Protein AF-A0A8J3UY40-F1 (afdb_monomer)

Secondary structure (DSSP, 8-state):
--HHHHHHHTTT--EEEETTEEEETT--HHHHHHHHHHHHHSPPPPHHHHHHT-S----STTGGGS-HHHHHHHHHHHH--HHHHHHHHHHS--

Mean predicted aligned error: 3.78 Å

Radius of gyration: 14.23 Å; Cα contacts (8 Å, |Δi|>4): 82; chains: 1; bounding box: 35×21×36 Å

Structure (mmCIF, N/CA/C/O backbone):
data_AF-A0A8J3UY40-F1
#
_entry.id   AF-A0A8J3UY40-F1
#
loop_
_atom_site.group_PDB
_atom_site.id
_atom_site.type_symbol
_atom_site.label_atom_id
_atom_site.label_alt_id
_atom_site.label_comp_id
_atom_site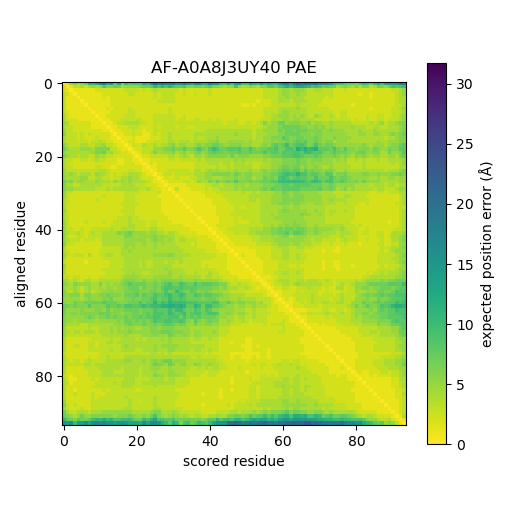.label_asym_id
_atom_site.label_entity_id
_atom_site.label_seq_id
_atom_site.pdbx_PDB_ins_code
_atom_site.Cartn_x
_atom_site.Cartn_y
_atom_site.Cartn_z
_atom_site.occupancy
_atom_site.B_iso_or_equiv
_atom_site.auth_seq_id
_atom_site.auth_comp_id
_atom_site.auth_asym_id
_atom_site.auth_atom_id
_atom_site.pdbx_PDB_model_num
ATOM 1 N N . MET A 1 1 ? -2.849 3.806 -8.392 1.00 68.31 1 MET A N 1
ATOM 2 C CA . MET A 1 1 ? -3.031 3.275 -7.021 1.00 68.31 1 MET A CA 1
ATOM 3 C C . MET A 1 1 ? -2.415 4.268 -6.037 1.00 68.31 1 MET A C 1
ATOM 5 O O . M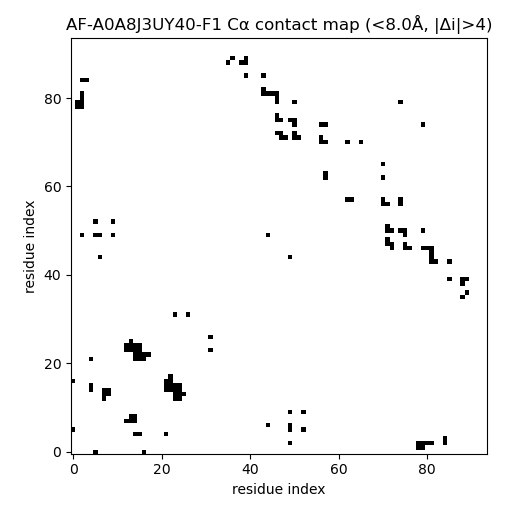ET A 1 1 ? -1.446 4.900 -6.432 1.00 68.31 1 MET A O 1
ATOM 9 N N . ASN A 1 2 ? -2.958 4.469 -4.830 1.00 86.12 2 ASN A N 1
ATOM 10 C C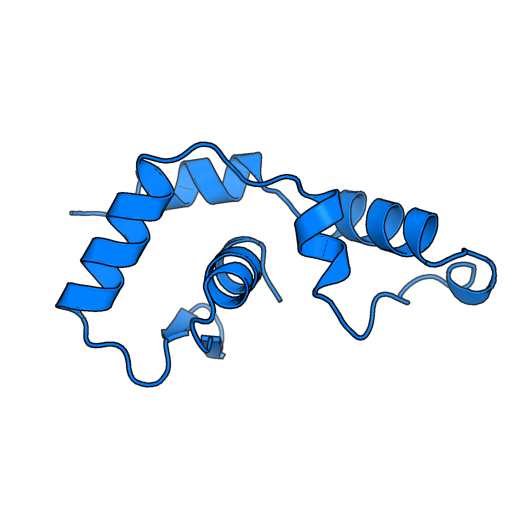A . ASN A 1 2 ? -2.310 5.286 -3.783 1.00 86.12 2 ASN A CA 1
ATOM 11 C C . ASN A 1 2 ? -1.748 4.383 -2.667 1.00 86.12 2 ASN A C 1
ATOM 13 O O . ASN A 1 2 ? -2.084 3.200 -2.606 1.00 86.12 2 ASN A O 1
ATOM 17 N N . THR A 1 3 ? -0.897 4.927 -1.794 1.00 92.31 3 THR A N 1
ATOM 18 C CA . THR A 1 3 ? -0.202 4.145 -0.757 1.00 92.31 3 THR A CA 1
ATOM 19 C C . THR A 1 3 ? -1.158 3.425 0.201 1.00 92.31 3 THR A C 1
ATOM 21 O O . THR A 1 3 ? -0.915 2.273 0.552 1.00 92.31 3 THR A O 1
ATOM 24 N N . ILE A 1 4 ? -2.274 4.062 0.585 1.00 92.69 4 ILE A N 1
ATOM 25 C CA . ILE A 1 4 ? -3.285 3.451 1.467 1.00 92.69 4 ILE A CA 1
ATOM 26 C C . ILE A 1 4 ? -3.994 2.281 0.778 1.00 92.69 4 ILE A C 1
ATOM 28 O O . ILE A 1 4 ? -4.119 1.219 1.377 1.00 92.69 4 ILE A O 1
ATOM 32 N N . ALA A 1 5 ? -4.393 2.426 -0.488 1.00 92.44 5 ALA A N 1
ATOM 33 C CA . ALA A 1 5 ? -5.023 1.347 -1.247 1.00 92.44 5 ALA A CA 1
ATOM 34 C C . ALA A 1 5 ? -4.085 0.146 -1.421 1.00 92.44 5 ALA A C 1
ATOM 36 O O . ALA A 1 5 ? -4.522 -0.986 -1.262 1.00 92.44 5 ALA A O 1
ATOM 37 N N . LEU A 1 6 ? -2.793 0.377 -1.685 1.00 93.06 6 LEU A N 1
ATOM 38 C CA . LEU A 1 6 ? -1.810 -0.714 -1.73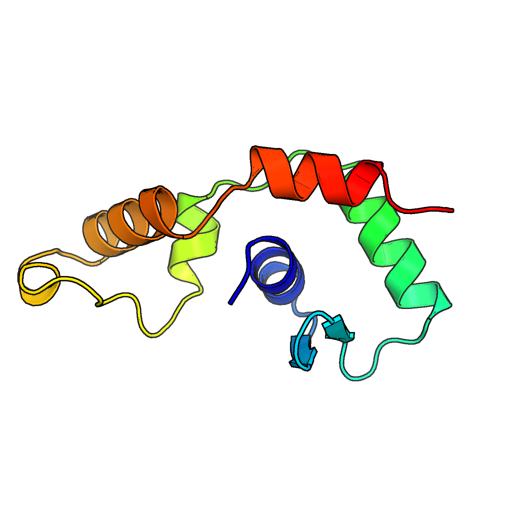5 1.00 93.06 6 LEU A CA 1
ATOM 39 C C . LEU A 1 6 ? -1.613 -1.383 -0.376 1.00 93.06 6 LEU A C 1
ATOM 41 O O . LEU A 1 6 ? -1.447 -2.593 -0.313 1.00 93.06 6 LEU A O 1
ATOM 45 N N . SER A 1 7 ? -1.663 -0.611 0.707 1.00 93.88 7 SER A N 1
ATOM 46 C CA . SER A 1 7 ? -1.534 -1.146 2.067 1.00 93.88 7 SER A CA 1
ATOM 47 C C . SER A 1 7 ? -2.753 -1.964 2.506 1.00 93.88 7 SER A C 1
ATOM 49 O O . SER A 1 7 ? -2.619 -2.886 3.307 1.00 93.88 7 SER A O 1
ATOM 51 N N . LEU A 1 8 ? -3.939 -1.630 1.990 1.00 93.06 8 LEU A N 1
ATOM 52 C CA . LEU A 1 8 ? -5.161 -2.418 2.157 1.00 93.06 8 LEU A CA 1
ATOM 53 C C . LEU A 1 8 ? -5.112 -3.689 1.299 1.00 93.06 8 LEU A C 1
ATOM 55 O O . LEU A 1 8 ? -5.386 -4.773 1.805 1.00 93.06 8 LEU A O 1
ATOM 59 N N . LEU A 1 9 ? -4.664 -3.577 0.046 1.00 92.06 9 LEU A N 1
ATOM 60 C CA . LEU A 1 9 ? -4.459 -4.728 -0.836 1.00 92.06 9 LEU A CA 1
ATOM 61 C C . LEU A 1 9 ? -3.440 -5.723 -0.257 1.00 92.06 9 LEU A C 1
ATOM 63 O O . LEU A 1 9 ? -3.641 -6.925 -0.352 1.00 92.06 9 LEU A O 1
ATOM 67 N N . ALA A 1 10 ? -2.381 -5.232 0.395 1.00 91.62 10 ALA A N 1
ATOM 68 C CA . ALA A 1 10 ? -1.394 -6.061 1.093 1.00 91.62 10 ALA A CA 1
ATOM 69 C C . ALA A 1 10 ? -1.973 -6.850 2.285 1.00 91.62 10 ALA A C 1
ATOM 71 O O . ALA A 1 10 ? -1.322 -7.762 2.785 1.00 91.62 10 ALA A O 1
ATOM 72 N N . GLN A 1 11 ? -3.168 -6.483 2.756 1.00 91.31 11 GLN A N 1
ATOM 73 C CA . GLN A 1 11 ? -3.928 -7.179 3.798 1.00 91.31 11 GLN A CA 1
ATOM 74 C C . GLN A 1 11 ? -5.124 -7.947 3.209 1.00 91.31 11 GLN A C 1
ATOM 76 O O . GLN A 1 11 ? -6.093 -8.202 3.919 1.00 91.31 11 GLN A O 1
ATOM 81 N N . ASP A 1 12 ? -5.075 -8.267 1.911 1.00 91.00 12 ASP A N 1
ATOM 82 C CA . ASP A 1 12 ? -6.124 -8.962 1.155 1.00 91.00 12 ASP A CA 1
ATOM 83 C C . ASP A 1 12 ? -7.485 -8.238 1.135 1.00 91.00 12 ASP A C 1
ATOM 85 O O . ASP A 1 12 ? -8.525 -8.833 0.850 1.00 91.00 12 ASP A O 1
ATOM 89 N N . VAL A 1 13 ? -7.496 -6.923 1.383 1.00 92.38 13 VAL A N 1
ATOM 90 C CA . VAL A 1 13 ? -8.702 -6.099 1.255 1.00 92.38 13 VAL A CA 1
ATOM 91 C C . VAL A 1 13 ? -8.814 -5.608 -0.183 1.00 92.38 13 VAL A C 1
ATOM 93 O O . VAL A 1 13 ? -7.967 -4.859 -0.675 1.00 92.38 13 VAL A O 1
ATOM 96 N N . ALA A 1 14 ? -9.889 -6.003 -0.861 1.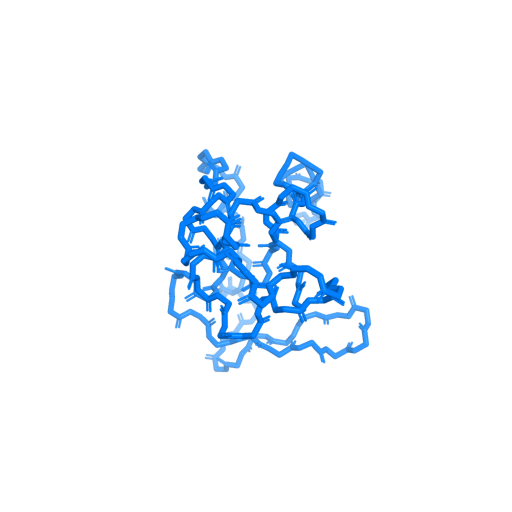00 90.81 14 ALA A N 1
ATOM 97 C CA . ALA A 1 14 ? -10.189 -5.532 -2.205 1.00 90.81 14 ALA A CA 1
ATOM 98 C C . ALA A 1 14 ? -10.554 -4.039 -2.176 1.00 90.81 14 ALA A C 1
ATOM 100 O O . ALA A 1 14 ? -11.513 -3.631 -1.517 1.00 90.81 14 ALA A O 1
ATOM 101 N N . VAL A 1 15 ? -9.789 -3.221 -2.902 1.00 91.88 15 VAL A N 1
ATOM 102 C CA . VAL A 1 15 ? -9.977 -1.767 -2.951 1.00 91.88 15 VAL A CA 1
ATOM 103 C C . VAL A 1 15 ? -10.087 -1.284 -4.385 1.00 91.88 15 VAL A C 1
ATOM 105 O O . VAL A 1 15 ? -9.243 -1.584 -5.228 1.00 91.88 15 VAL A O 1
ATOM 108 N N . GLU A 1 16 ? -11.080 -0.439 -4.630 1.00 90.62 16 GLU A N 1
ATOM 109 C CA . GLU A 1 16 ? -11.238 0.301 -5.872 1.00 90.62 16 GLU A CA 1
ATOM 110 C C . GLU A 1 16 ? -11.096 1.801 -5.634 1.00 90.62 16 GLU A C 1
ATOM 112 O O . GLU A 1 16 ? -11.529 2.351 -4.619 1.00 90.62 16 GLU A O 1
ATOM 117 N N . ARG A 1 17 ? -10.506 2.504 -6.600 1.00 87.88 17 ARG A N 1
ATOM 118 C CA . ARG A 1 17 ? -10.454 3.966 -6.575 1.00 87.88 17 ARG A CA 1
ATOM 119 C C . ARG A 1 17 ? -11.717 4.529 -7.219 1.00 87.88 17 ARG A C 1
ATOM 121 O O . ARG A 1 17 ? -11.925 4.352 -8.414 1.00 87.88 17 ARG A O 1
ATOM 128 N N . GLN A 1 18 ? -12.482 5.296 -6.452 1.00 88.56 18 GLN A N 1
ATOM 129 C CA . GLN A 1 18 ? -13.684 5.997 -6.903 1.00 88.56 18 GLN A CA 1
ATOM 130 C C . GLN A 1 18 ? -13.433 7.511 -6.849 1.00 88.56 18 GLN A C 1
ATOM 132 O O . GLN A 1 18 ? -13.747 8.195 -5.875 1.00 88.56 18 GLN A O 1
ATOM 137 N N . GLY A 1 19 ? -12.776 8.042 -7.887 1.00 87.31 19 GLY A N 1
ATOM 138 C CA . GLY A 1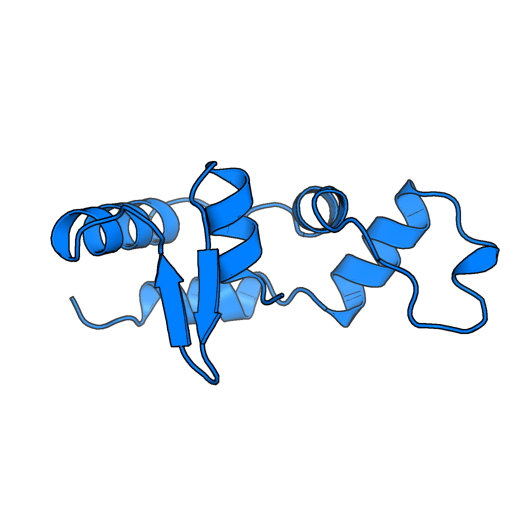 19 ? -12.384 9.453 -7.950 1.00 87.31 19 GLY A CA 1
ATOM 139 C C . GLY A 1 19 ? -11.359 9.822 -6.872 1.00 87.31 19 GLY A C 1
ATOM 140 O O . GLY A 1 19 ? -10.194 9.429 -6.971 1.00 87.31 19 GLY A O 1
ATOM 141 N N . ILE A 1 20 ? -11.796 10.597 -5.874 1.00 83.69 20 ILE A N 1
ATOM 142 C CA . ILE A 1 20 ? -11.001 10.980 -4.691 1.00 83.69 20 ILE A CA 1
ATOM 143 C C . ILE A 1 20 ? -11.154 10.000 -3.517 1.00 83.69 20 ILE A C 1
ATOM 145 O O . ILE A 1 20 ? -10.382 10.070 -2.566 1.00 83.69 20 ILE A O 1
ATOM 149 N N . GLY A 1 21 ? -12.142 9.104 -3.577 1.00 88.44 21 GLY A N 1
ATOM 150 C CA . GLY A 1 21 ? -12.425 8.114 -2.544 1.00 88.44 21 GLY A CA 1
ATOM 151 C C . GLY A 1 21 ? -11.827 6.741 -2.846 1.00 88.44 21 GLY A C 1
ATOM 152 O O . GLY A 1 21 ? -11.440 6.432 -3.979 1.00 88.44 21 GLY A O 1
ATOM 153 N N . LEU A 1 22 ? -11.794 5.906 -1.810 1.00 89.88 22 LEU A N 1
ATOM 154 C CA . LEU A 1 22 ? -11.528 4.474 -1.908 1.00 89.88 22 LEU A CA 1
ATOM 155 C C . LEU A 1 22 ? -12.806 3.718 -1.542 1.00 89.88 22 LEU A C 1
ATOM 157 O O . LEU A 1 22 ? -13.425 4.009 -0.520 1.00 89.88 22 LEU A O 1
ATOM 161 N N . LEU A 1 23 ? -13.186 2.759 -2.377 1.00 91.56 23 LEU A N 1
ATOM 162 C CA . LEU A 1 23 ? -14.249 1.803 -2.105 1.00 91.56 23 LEU A CA 1
ATOM 163 C C . LEU A 1 23 ? -13.600 0.500 -1.642 1.00 91.56 23 LEU A C 1
ATOM 165 O O . LEU A 1 23 ? -12.838 -0.100 -2.397 1.00 91.56 23 LEU A O 1
ATOM 169 N N . LEU A 1 24 ? -13.897 0.072 -0.417 1.00 92.75 24 LEU A N 1
ATOM 170 C CA . LEU A 1 24 ? -13.501 -1.240 0.088 1.00 92.75 24 LEU A CA 1
ATOM 171 C C . LEU A 1 24 ? -14.623 -2.224 -0.255 1.00 92.75 24 LEU A C 1
ATOM 173 O O . LEU A 1 24 ? -15.756 -2.071 0.202 1.00 92.75 24 LEU A O 1
ATOM 177 N N . VAL A 1 25 ? -14.331 -3.203 -1.106 1.00 90.56 25 VAL A N 1
ATOM 178 C CA . VAL A 1 25 ? -15.338 -4.133 -1.625 1.00 90.56 25 VAL A CA 1
ATOM 179 C C . VAL A 1 25 ? -15.619 -5.209 -0.584 1.00 90.56 25 VAL A C 1
ATOM 181 O O . VAL A 1 25 ? -14.709 -5.892 -0.127 1.00 90.56 25 VAL A O 1
ATOM 184 N N . GLY A 1 26 ? -16.893 -5.372 -0.221 1.00 90.62 26 GLY A N 1
ATOM 185 C CA . GLY A 1 26 ? -17.325 -6.398 0.734 1.00 90.62 26 GLY A CA 1
ATOM 186 C C . GLY A 1 26 ? -17.053 -6.069 2.205 1.00 90.62 26 GLY A C 1
ATOM 187 O O . GLY A 1 26 ? -17.308 -6.917 3.050 1.00 90.62 26 GLY A O 1
ATOM 188 N N . VAL A 1 27 ? -16.588 -4.854 2.511 1.00 92.38 27 VAL A N 1
ATOM 189 C CA . VAL A 1 27 ? -16.264 -4.407 3.874 1.00 92.38 27 VAL A CA 1
ATOM 190 C C . VAL A 1 27 ? -17.314 -3.407 4.356 1.00 92.38 27 VAL A C 1
ATOM 192 O O . VAL A 1 27 ? -17.596 -2.408 3.690 1.00 92.38 27 VAL A O 1
ATOM 195 N N . GLY A 1 28 ? -17.906 -3.664 5.525 1.00 91.25 28 GLY A N 1
ATOM 196 C CA . GLY A 1 28 ? -18.869 -2.749 6.146 1.00 91.25 28 GLY A CA 1
ATOM 197 C C . GLY A 1 28 ? -18.204 -1.492 6.721 1.00 91.25 28 GLY A C 1
ATOM 198 O O . GLY A 1 28 ? -17.012 -1.483 6.999 1.00 91.25 28 GLY A O 1
ATOM 199 N N . ALA A 1 29 ? -18.968 -0.423 6.973 1.00 89.88 29 ALA A N 1
ATOM 200 C CA . ALA A 1 29 ? -18.401 0.832 7.490 1.00 89.88 29 ALA A CA 1
ATOM 201 C C . ALA A 1 29 ? -17.680 0.677 8.848 1.00 89.88 29 ALA A C 1
ATOM 203 O O . ALA A 1 29 ? -16.633 1.286 9.057 1.00 89.88 29 ALA A O 1
ATOM 204 N N . GLY A 1 30 ? -18.218 -0.147 9.757 1.00 90.69 30 GLY A N 1
ATOM 205 C CA . GLY A 1 30 ? -17.576 -0.439 11.046 1.00 90.69 30 GLY A CA 1
ATOM 206 C C . GLY A 1 30 ? -16.280 -1.236 10.887 1.00 90.69 30 GLY A C 1
ATOM 207 O O . GLY A 1 30 ? -15.257 -0.867 11.442 1.00 90.69 30 GLY A O 1
ATOM 208 N N . GLU A 1 31 ? -16.293 -2.259 10.035 1.00 91.69 31 GLU A N 1
ATOM 209 C CA . GLU A 1 31 ? -15.107 -3.068 9.738 1.00 91.69 31 GLU A CA 1
ATOM 210 C C . GLU A 1 31 ? -14.017 -2.249 9.030 1.00 91.69 31 GLU A C 1
ATOM 212 O O . GLU A 1 31 ? -12.841 -2.344 9.368 1.00 91.69 31 GLU A O 1
ATOM 217 N N . ALA A 1 32 ? -14.404 -1.378 8.093 1.00 91.94 32 ALA A N 1
ATOM 218 C CA . ALA A 1 32 ? -13.490 -0.453 7.432 1.00 91.94 32 ALA A CA 1
ATOM 219 C C . ALA A 1 32 ? -12.820 0.478 8.449 1.00 91.94 32 ALA A C 1
ATOM 221 O O . ALA A 1 32 ? -11.613 0.700 8.381 1.00 91.94 32 ALA 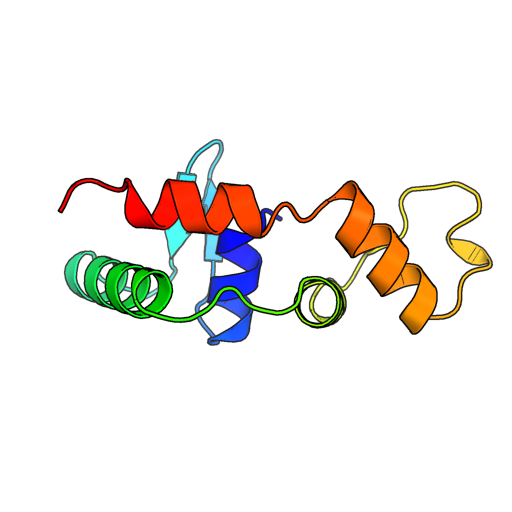A O 1
ATOM 222 N N . ARG A 1 33 ? -13.586 0.996 9.413 1.00 92.06 33 ARG A N 1
ATOM 223 C CA . ARG A 1 33 ? -13.049 1.804 10.508 1.00 92.06 33 ARG A CA 1
ATOM 224 C C . ARG A 1 33 ? -12.049 1.008 11.345 1.00 92.06 33 ARG A C 1
ATOM 226 O O . ARG A 1 33 ? -10.934 1.486 11.536 1.00 92.06 33 ARG A O 1
ATOM 233 N N . ASP A 1 34 ? -12.412 -0.191 11.787 1.00 92.31 34 ASP A N 1
ATOM 234 C CA . ASP A 1 34 ? -11.544 -1.038 12.613 1.00 92.31 34 ASP A CA 1
ATOM 235 C C . ASP A 1 34 ? -10.230 -1.378 11.888 1.00 92.31 34 ASP A C 1
ATOM 237 O O . ASP A 1 34 ? -9.150 -1.336 12.483 1.00 92.31 34 ASP A O 1
ATOM 241 N N . LEU A 1 35 ? -10.294 -1.645 10.578 1.00 92.94 35 LEU A N 1
ATOM 242 C CA . LEU A 1 35 ? -9.121 -1.864 9.726 1.00 92.94 35 LEU A CA 1
ATOM 243 C C . LEU A 1 35 ? -8.218 -0.627 9.668 1.00 92.94 35 LEU A C 1
ATOM 245 O O . LEU A 1 35 ? -7.006 -0.738 9.862 1.00 92.94 35 LEU A O 1
ATOM 249 N N . LEU A 1 36 ? -8.791 0.553 9.427 1.00 92.75 36 LEU A N 1
ATOM 250 C CA . LEU A 1 36 ? -8.032 1.803 9.352 1.00 92.75 36 LEU A CA 1
ATOM 251 C C . LEU A 1 36 ? -7.415 2.173 10.709 1.00 92.75 36 LEU A C 1
ATOM 253 O O . LEU A 1 36 ? -6.257 2.588 10.753 1.00 92.75 36 LEU A O 1
ATOM 257 N N . GLU A 1 37 ? -8.134 1.965 11.815 1.00 93.31 37 GLU A N 1
ATOM 258 C CA . GLU A 1 37 ? -7.619 2.170 13.174 1.00 93.31 37 GLU A CA 1
ATOM 259 C C . GLU A 1 37 ? -6.466 1.204 13.486 1.00 93.31 37 GLU A C 1
ATOM 261 O O . GLU A 1 37 ? -5.412 1.626 13.976 1.00 93.31 37 GLU A O 1
ATOM 266 N N . LYS A 1 38 ? -6.608 -0.077 13.124 1.00 93.12 38 LYS A N 1
ATOM 267 C CA . LYS A 1 38 ? -5.544 -1.081 13.256 1.00 93.12 38 LYS A CA 1
ATOM 268 C C . LYS A 1 38 ? -4.303 -0.699 12.449 1.00 93.12 38 LYS A C 1
ATOM 270 O O . LYS A 1 38 ? -3.186 -0.794 12.957 1.00 93.12 38 LYS A O 1
ATOM 275 N N . MET A 1 39 ? -4.481 -0.232 11.215 1.00 93.88 39 MET A N 1
ATOM 276 C CA . MET A 1 39 ? -3.380 0.241 10.371 1.00 93.88 39 MET A CA 1
ATOM 277 C C . MET A 1 39 ? -2.700 1.489 10.950 1.00 93.88 39 MET A C 1
ATOM 279 O O . MET A 1 39 ? -1.472 1.574 10.950 1.00 93.88 39 MET A O 1
ATOM 283 N N . ALA A 1 40 ? -3.476 2.442 11.478 1.00 93.62 40 ALA A N 1
ATOM 284 C CA . ALA A 1 40 ? -2.965 3.670 12.089 1.00 93.62 40 ALA A CA 1
ATOM 285 C C . ALA A 1 40 ? -2.111 3.401 13.338 1.00 93.62 40 ALA A C 1
ATOM 287 O O . ALA A 1 40 ? -1.131 4.120 13.577 1.00 93.62 40 ALA A O 1
ATOM 288 N N . ALA A 1 41 ? -2.492 2.382 14.118 1.00 93.75 41 ALA A N 1
ATOM 289 C CA . ALA A 1 41 ? -1.784 1.924 15.312 1.00 93.75 41 ALA A CA 1
ATOM 290 C C . ALA A 1 41 ? -0.490 1.156 14.990 1.00 93.75 41 ALA A C 1
ATOM 292 O O . ALA A 1 41 ? 0.429 1.128 15.808 1.00 93.75 41 ALA A O 1
ATOM 293 N N . GLY A 1 42 ? -0.408 0.543 13.807 1.00 92.12 42 GLY A N 1
ATOM 294 C CA . GLY A 1 42 ? 0.774 -0.171 13.337 1.00 92.12 42 GLY A CA 1
ATOM 295 C C . GLY A 1 42 ? 1.884 0.743 12.796 1.00 92.12 42 GLY A C 1
ATOM 296 O O . GLY A 1 42 ? 1.668 1.935 12.526 1.00 92.12 42 GLY A O 1
ATOM 297 N N . PRO A 1 43 ? 3.098 0.193 12.612 1.00 92.75 43 PRO A N 1
ATOM 298 C CA . PRO A 1 43 ? 4.140 0.883 11.871 1.00 92.75 43 PRO A CA 1
ATOM 299 C C . PRO A 1 43 ? 3.750 1.013 10.387 1.00 92.75 43 PRO A C 1
ATOM 301 O O . PRO A 1 43 ? 3.042 0.152 9.857 1.00 92.75 43 PRO A O 1
ATOM 304 N N . PRO A 1 44 ? 4.227 2.063 9.699 1.00 92.19 44 PRO A N 1
ATOM 305 C CA . PRO A 1 44 ? 4.133 2.126 8.249 1.00 92.19 44 PRO A CA 1
ATOM 306 C C . PRO A 1 44 ? 4.863 0.941 7.585 1.00 92.19 44 PRO A C 1
ATOM 308 O O . PRO A 1 44 ? 5.931 0.550 8.060 1.00 92.19 44 PRO A O 1
ATOM 311 N N . PRO A 1 45 ? 4.322 0.377 6.492 1.00 93.00 45 PRO A N 1
ATOM 312 C CA . PRO A 1 45 ? 4.948 -0.686 5.718 1.00 93.00 45 PRO A CA 1
ATOM 313 C C . PRO A 1 45 ? 6.159 -0.168 4.938 1.00 93.00 45 PRO A C 1
ATOM 315 O O . PRO A 1 45 ? 6.287 1.029 4.672 1.00 93.00 45 PRO A O 1
ATOM 318 N N . ASP A 1 46 ? 7.023 -1.087 4.512 1.00 93.75 46 ASP A N 1
ATOM 319 C CA . ASP A 1 46 ? 8.114 -0.754 3.601 1.00 93.75 46 ASP A CA 1
ATOM 320 C C . ASP A 1 46 ? 7.575 -0.403 2.203 1.00 93.75 46 ASP A C 1
ATOM 322 O O . ASP A 1 46 ? 6.761 -1.125 1.621 1.00 93.75 46 ASP A O 1
ATOM 326 N N . ALA A 1 47 ? 8.037 0.720 1.650 1.00 93.81 47 ALA A N 1
ATOM 327 C CA . ALA A 1 47 ? 7.575 1.203 0.352 1.00 93.81 47 ALA A CA 1
ATOM 328 C C . ALA A 1 47 ? 8.004 0.277 -0.800 1.00 93.81 47 ALA A C 1
ATOM 330 O O . ALA A 1 47 ? 7.255 0.099 -1.760 1.00 93.81 47 ALA A O 1
ATOM 331 N N . GLY A 1 48 ? 9.195 -0.322 -0.717 1.00 93.00 48 GLY A N 1
ATOM 332 C CA . GLY A 1 48 ? 9.696 -1.255 -1.722 1.00 93.00 48 GLY A CA 1
ATOM 333 C C . GLY A 1 48 ? 8.867 -2.535 -1.766 1.00 93.00 48 GLY A C 1
ATOM 334 O O . GLY A 1 48 ? 8.503 -2.989 -2.851 1.00 93.00 48 GLY A O 1
ATOM 335 N N . GLU A 1 49 ? 8.505 -3.074 -0.601 1.00 92.31 49 GLU A N 1
ATOM 336 C CA . GLU A 1 49 ? 7.606 -4.228 -0.487 1.00 92.31 49 GLU A CA 1
ATOM 337 C C . GLU A 1 49 ? 6.213 -3.922 -1.052 1.00 92.31 49 GLU A C 1
ATOM 339 O O . GLU A 1 49 ? 5.697 -4.692 -1.862 1.00 92.31 49 GLU A O 1
ATOM 344 N N . LEU A 1 50 ? 5.633 -2.759 -0.732 1.00 93.06 50 LEU A N 1
ATOM 345 C CA . LEU A 1 50 ? 4.358 -2.338 -1.327 1.00 93.06 50 LEU A CA 1
ATOM 346 C C . LEU A 1 50 ? 4.437 -2.207 -2.851 1.00 93.06 50 LEU A C 1
ATOM 348 O O . LEU A 1 50 ? 3.505 -2.589 -3.559 1.00 93.06 50 LEU A O 1
ATOM 352 N N . ALA A 1 51 ? 5.542 -1.678 -3.377 1.00 94.38 51 ALA A N 1
ATOM 353 C CA . ALA A 1 51 ? 5.719 -1.514 -4.813 1.00 94.38 51 ALA A CA 1
ATOM 354 C C . ALA A 1 51 ? 5.771 -2.858 -5.554 1.00 94.38 51 ALA A C 1
ATOM 356 O O . ALA A 1 51 ? 5.364 -2.924 -6.712 1.00 94.38 51 ALA A O 1
ATOM 357 N N . ARG A 1 52 ? 6.217 -3.949 -4.918 1.00 93.56 52 ARG A N 1
ATOM 358 C CA . ARG A 1 52 ? 6.202 -5.289 -5.539 1.00 93.56 52 ARG A CA 1
ATOM 359 C C . ARG A 1 52 ? 4.792 -5.777 -5.868 1.00 93.56 52 ARG A C 1
ATOM 361 O O . ARG A 1 52 ? 4.636 -6.509 -6.837 1.00 93.56 52 ARG A O 1
ATOM 368 N N . LEU A 1 53 ? 3.777 -5.321 -5.134 1.00 91.56 53 LEU A N 1
ATOM 369 C CA . LEU A 1 53 ? 2.374 -5.675 -5.380 1.00 91.56 53 LEU A CA 1
ATOM 370 C C . LEU A 1 53 ? 1.793 -5.015 -6.637 1.00 91.56 53 LEU A C 1
ATOM 372 O O . LEU A 1 53 ? 0.705 -5.379 -7.074 1.00 91.56 53 LEU A O 1
ATOM 376 N N . VAL A 1 54 ? 2.487 -4.034 -7.220 1.00 91.12 54 VAL A N 1
ATOM 377 C CA . VAL A 1 54 ? 2.011 -3.315 -8.402 1.00 91.12 54 VAL A CA 1
ATOM 378 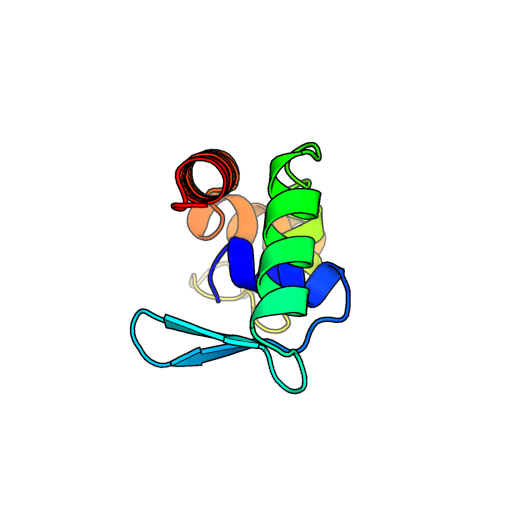C C . VAL A 1 54 ? 2.366 -4.105 -9.667 1.00 91.12 54 VAL A C 1
ATOM 380 O O . VAL A 1 54 ? 3.555 -4.278 -9.948 1.00 91.12 54 VAL A O 1
ATOM 383 N N . PRO A 1 55 ? 1.382 -4.548 -10.475 1.00 86.00 55 PRO A N 1
ATOM 384 C CA . PRO A 1 55 ? 1.663 -5.333 -11.677 1.00 86.00 55 PRO A CA 1
ATOM 385 C C . PRO A 1 55 ? 2.386 -4.523 -12.756 1.00 86.00 55 PRO A C 1
ATOM 387 O O . PRO A 1 55 ? 3.380 -4.984 -13.312 1.00 86.00 55 PRO A O 1
ATOM 390 N N . ASP A 1 56 ? 1.919 -3.298 -13.015 1.00 89.00 56 ASP A N 1
ATOM 391 C CA . ASP A 1 56 ? 2.537 -2.399 -13.986 1.00 89.00 56 ASP A CA 1
ATOM 392 C C . ASP A 1 56 ? 3.258 -1.243 -13.294 1.00 89.00 56 ASP A C 1
ATOM 394 O O . ASP A 1 56 ? 2.654 -0.331 -12.721 1.00 89.00 56 ASP A O 1
ATOM 398 N N . LYS A 1 57 ? 4.586 -1.326 -13.339 1.00 91.12 57 LYS A N 1
ATOM 399 C CA . LYS A 1 57 ? 5.505 -0.366 -12.737 1.00 91.12 57 LYS A CA 1
ATOM 400 C C . LYS A 1 57 ? 6.281 0.434 -13.776 1.00 91.12 57 LYS A C 1
ATOM 402 O O . LYS A 1 57 ? 7.158 1.188 -13.376 1.00 91.12 57 LYS A O 1
ATOM 407 N N . ARG A 1 58 ? 6.045 0.275 -15.079 1.00 91.06 58 ARG A N 1
ATOM 408 C CA . ARG A 1 58 ? 6.828 1.001 -16.091 1.00 91.06 58 ARG A CA 1
ATOM 409 C C . ARG A 1 58 ? 6.155 2.327 -16.399 1.00 91.06 58 ARG A C 1
ATOM 411 O O . ARG A 1 58 ? 4.981 2.372 -16.740 1.00 91.06 58 ARG A O 1
ATOM 418 N N . VAL A 1 59 ? 6.901 3.409 -16.244 1.00 88.38 59 VAL A N 1
ATOM 419 C CA . VAL A 1 59 ? 6.431 4.775 -16.502 1.00 88.38 59 VAL A CA 1
ATOM 420 C C . VAL A 1 59 ? 7.449 5.518 -17.354 1.00 88.38 59 VAL A C 1
ATOM 422 O O . VAL A 1 59 ? 7.075 6.171 -18.324 1.00 88.38 59 VAL A O 1
ATOM 425 N N . GLU A 1 60 ? 8.733 5.385 -17.026 1.00 88.62 60 GLU A N 1
ATOM 426 C CA . GLU A 1 60 ? 9.811 6.072 -17.731 1.00 88.62 60 GLU A CA 1
ATOM 427 C C . GLU A 1 60 ? 10.332 5.260 -18.917 1.00 88.62 60 GLU A C 1
ATOM 429 O O . GLU A 1 60 ? 10.290 4.028 -18.931 1.00 88.62 60 GLU A O 1
ATOM 434 N N . LYS A 1 61 ? 10.904 5.958 -19.904 1.00 91.50 61 LYS A N 1
ATOM 435 C CA . LYS A 1 61 ? 11.471 5.345 -21.121 1.00 91.50 61 LYS A CA 1
ATOM 436 C C . LYS A 1 61 ? 12.545 4.287 -20.826 1.00 91.50 61 LYS A C 1
ATOM 438 O O . LYS A 1 61 ? 12.707 3.347 -21.599 1.00 91.50 61 LYS A O 1
ATOM 443 N N . ASP A 1 62 ? 13.258 4.448 -19.711 1.00 90.19 62 ASP A N 1
ATOM 444 C CA . ASP A 1 62 ? 14.381 3.597 -19.323 1.00 90.19 62 ASP A CA 1
ATOM 445 C C . ASP A 1 62 ? 13.971 2.485 -18.335 1.00 90.19 62 ASP A C 1
ATOM 447 O O . ASP A 1 62 ? 14.764 1.583 -18.064 1.00 90.19 62 ASP A O 1
ATOM 451 N N . ASP A 1 63 ? 12.716 2.470 -17.857 1.00 90.75 63 ASP A N 1
ATOM 452 C CA . ASP A 1 63 ? 12.200 1.429 -16.949 1.00 90.75 63 ASP A CA 1
ATOM 453 C C . ASP A 1 63 ? 12.235 0.029 -17.597 1.00 90.75 63 ASP A C 1
ATOM 455 O O . ASP A 1 63 ? 12.236 -0.991 -16.908 1.00 90.75 63 ASP A O 1
ATOM 459 N N . GLY A 1 64 ? 12.296 -0.041 -18.933 1.00 89.75 64 GLY A N 1
ATOM 460 C CA . GLY A 1 64 ? 12.482 -1.285 -19.685 1.00 89.75 64 GLY A CA 1
ATOM 461 C C . GLY A 1 64 ? 13.841 -1.959 -19.465 1.00 89.75 64 GLY A C 1
ATOM 462 O O . GLY A 1 64 ? 13.951 -3.165 -19.673 1.00 89.75 64 GLY A O 1
ATOM 463 N N . TYR A 1 65 ? 14.853 -1.213 -19.015 1.00 93.44 65 TYR A N 1
ATOM 464 C CA . TYR A 1 65 ? 16.195 -1.736 -18.736 1.00 93.44 65 TYR A CA 1
ATOM 465 C C . TYR A 1 65 ? 16.391 -2.131 -17.267 1.00 93.44 65 TYR A C 1
ATOM 467 O O . TYR A 1 65 ? 17.408 -2.734 -16.922 1.00 93.44 65 TYR A O 1
ATOM 475 N N . LEU A 1 66 ? 15.438 -1.799 -16.389 1.00 92.19 66 LEU A N 1
ATOM 476 C CA . LEU A 1 66 ? 15.514 -2.122 -14.969 1.00 92.19 66 LEU A CA 1
ATOM 477 C C . LEU A 1 66 ? 15.041 -3.556 -14.708 1.00 92.19 66 LEU A C 1
ATOM 479 O O . LEU A 1 66 ? 13.976 -3.978 -15.160 1.00 92.19 66 LEU A O 1
ATOM 483 N N . GLY A 1 67 ? 15.817 -4.294 -13.911 1.00 93.06 67 GLY A N 1
ATOM 484 C CA . GLY A 1 67 ? 15.340 -5.528 -13.290 1.00 93.06 67 GLY A CA 1
ATOM 485 C C . GLY A 1 67 ? 14.256 -5.241 -12.246 1.00 93.06 67 GLY A C 1
ATOM 486 O O . GLY A 1 67 ? 14.167 -4.130 -11.725 1.00 93.06 67 GLY A O 1
ATOM 487 N N . GLU A 1 68 ? 13.465 -6.256 -11.896 1.00 93.12 68 GLU A N 1
ATOM 488 C CA . GLU A 1 68 ? 12.265 -6.102 -11.058 1.00 93.12 68 GLU A CA 1
ATOM 489 C C . GLU A 1 68 ? 12.523 -5.377 -9.727 1.00 93.12 68 GLU A C 1
ATOM 491 O O . GLU A 1 68 ? 11.788 -4.460 -9.372 1.00 93.12 68 GLU A O 1
ATOM 496 N N . SER A 1 69 ? 13.608 -5.706 -9.017 1.00 93.25 69 SER A N 1
ATOM 497 C CA . SER A 1 69 ? 13.942 -5.049 -7.745 1.00 93.25 69 SER A CA 1
ATOM 498 C C . SER A 1 69 ? 14.206 -3.547 -7.897 1.00 93.25 69 SER A C 1
ATOM 500 O O . SER A 1 69 ? 13.762 -2.755 -7.067 1.00 93.25 69 SER A O 1
ATOM 502 N N . LEU A 1 70 ? 14.911 -3.144 -8.961 1.00 94.50 70 LEU A N 1
ATOM 503 C CA . LEU A 1 70 ? 15.183 -1.731 -9.246 1.00 94.50 70 LEU A CA 1
ATOM 504 C C . LEU A 1 70 ? 13.928 -1.018 -9.746 1.00 94.50 70 LEU A C 1
ATOM 506 O O . LEU A 1 70 ? 13.703 0.135 -9.389 1.00 94.50 70 LEU A O 1
ATOM 510 N N . LEU A 1 71 ? 13.088 -1.713 -10.511 1.00 94.88 71 LEU A N 1
ATOM 511 C CA . LEU A 1 71 ? 11.811 -1.195 -10.981 1.00 94.88 71 LEU A CA 1
ATOM 512 C C . LEU A 1 71 ? 10.842 -0.940 -9.814 1.00 94.88 71 LEU A C 1
ATOM 514 O O . LEU A 1 71 ? 10.202 0.108 -9.762 1.00 94.88 71 LEU A O 1
ATOM 518 N N . SER A 1 72 ? 10.775 -1.847 -8.835 1.00 95.00 72 SER A N 1
ATOM 519 C CA . SER A 1 72 ? 10.021 -1.645 -7.592 1.00 95.00 72 SER A CA 1
ATOM 520 C C . SER A 1 72 ? 10.565 -0.482 -6.768 1.00 95.00 72 SER A C 1
ATOM 522 O O . SER A 1 72 ? 9.775 0.314 -6.267 1.00 95.00 72 SER A O 1
ATOM 524 N N . LEU A 1 73 ? 11.889 -0.331 -6.659 1.00 94.31 73 LEU A N 1
ATOM 525 C CA . LEU A 1 73 ? 12.489 0.799 -5.946 1.00 94.31 73 LEU A CA 1
ATOM 526 C C . LEU A 1 73 ? 12.182 2.138 -6.637 1.00 94.31 73 LEU A C 1
ATOM 528 O O . LEU A 1 73 ? 11.785 3.095 -5.974 1.00 94.31 73 LEU A O 1
ATOM 532 N N . ALA A 1 74 ? 12.316 2.193 -7.964 1.00 93.69 74 ALA A N 1
ATOM 533 C CA . ALA A 1 74 ? 11.996 3.374 -8.763 1.00 93.69 74 ALA A CA 1
ATOM 534 C C . ALA A 1 74 ? 10.509 3.747 -8.652 1.00 93.69 74 ALA A C 1
ATOM 536 O O . ALA A 1 74 ? 10.170 4.916 -8.456 1.00 93.69 74 ALA A O 1
ATOM 537 N N . TYR A 1 75 ? 9.618 2.751 -8.704 1.00 94.44 75 TYR A N 1
ATOM 538 C CA . TYR A 1 75 ? 8.190 2.951 -8.471 1.00 94.44 75 TYR A CA 1
ATOM 539 C C . TYR A 1 75 ? 7.915 3.486 -7.063 1.00 94.44 75 TYR A C 1
ATOM 541 O O . TYR A 1 75 ? 7.194 4.472 -6.912 1.00 94.44 75 TYR A O 1
ATOM 549 N N . ALA A 1 76 ? 8.496 2.863 -6.034 1.00 94.75 76 ALA A N 1
ATOM 550 C CA . ALA A 1 76 ? 8.313 3.272 -4.647 1.00 94.75 76 ALA A CA 1
ATOM 551 C C . ALA A 1 76 ? 8.715 4.737 -4.444 1.00 94.75 76 ALA 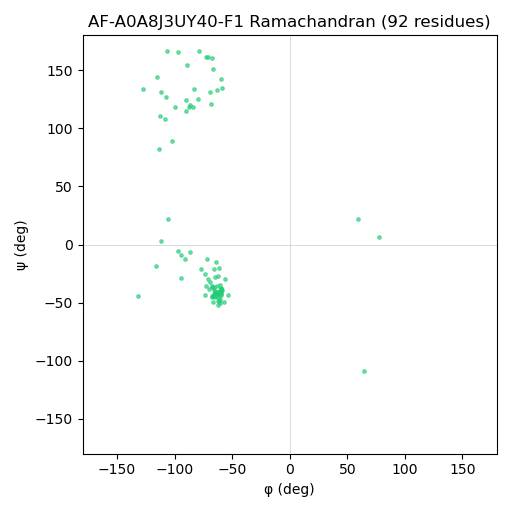A C 1
ATOM 553 O O . ALA A 1 76 ? 7.917 5.524 -3.943 1.00 94.75 76 ALA A O 1
ATOM 554 N N . ALA A 1 77 ? 9.905 5.119 -4.917 1.00 92.75 77 ALA A N 1
ATOM 555 C CA . ALA A 1 77 ? 10.445 6.465 -4.752 1.00 92.75 77 ALA A CA 1
ATOM 556 C C . ALA A 1 77 ? 9.579 7.561 -5.398 1.00 92.75 77 ALA A C 1
ATOM 558 O O . ALA A 1 77 ? 9.496 8.663 -4.861 1.00 92.75 77 ALA A O 1
ATOM 559 N N . ARG A 1 78 ? 8.934 7.281 -6.539 1.00 92.12 78 ARG A N 1
ATOM 560 C CA . ARG A 1 78 ? 8.141 8.289 -7.267 1.00 92.12 78 ARG A CA 1
ATOM 561 C C . ARG A 1 78 ? 6.653 8.289 -6.921 1.00 92.12 78 ARG A C 1
ATOM 563 O O . ARG A 1 78 ? 5.992 9.307 -7.098 1.00 92.12 78 ARG A O 1
ATOM 570 N N . SER A 1 79 ? 6.098 7.140 -6.531 1.00 92.31 79 SER A N 1
ATOM 571 C CA . SER A 1 79 ? 4.644 6.939 -6.443 1.00 92.31 79 SER A CA 1
ATOM 572 C C . SER A 1 79 ? 4.139 6.681 -5.028 1.00 92.31 79 SER A C 1
ATOM 574 O O . SER A 1 79 ? 2.938 6.833 -4.800 1.00 92.31 79 SER A O 1
ATOM 576 N N . LEU A 1 80 ? 5.004 6.286 -4.088 1.00 94.38 80 LEU A N 1
ATOM 577 C CA . LEU A 1 80 ? 4.593 5.917 -2.736 1.00 94.38 80 LEU A CA 1
ATOM 578 C C . LEU A 1 80 ? 5.113 6.918 -1.711 1.00 94.38 80 LEU A C 1
ATOM 580 O O . LEU A 1 80 ? 6.294 6.949 -1.384 1.00 94.38 80 LEU A O 1
ATOM 584 N N . ASP A 1 81 ? 4.187 7.678 -1.133 1.00 94.94 81 ASP A N 1
ATOM 585 C CA . ASP A 1 81 ? 4.456 8.486 0.053 1.00 94.94 81 ASP A CA 1
ATOM 586 C C . ASP A 1 81 ? 3.881 7.782 1.284 1.00 94.94 81 ASP A C 1
ATOM 588 O O . ASP A 1 81 ? 2.709 7.940 1.633 1.00 94.94 81 ASP A O 1
ATOM 592 N N . VAL A 1 82 ? 4.688 6.918 1.899 1.00 94.38 82 VAL A N 1
ATOM 593 C CA . VAL A 1 82 ? 4.283 6.153 3.086 1.00 94.38 82 VAL A CA 1
ATOM 594 C C . VAL A 1 82 ? 4.143 7.060 4.307 1.00 94.38 82 VAL A C 1
ATOM 596 O O . VAL A 1 82 ? 3.206 6.898 5.090 1.00 94.38 82 VAL A O 1
ATOM 599 N N . ALA A 1 83 ? 5.025 8.050 4.453 1.00 93.31 83 ALA A N 1
ATOM 600 C CA . ALA A 1 83 ? 5.023 8.946 5.602 1.00 93.31 83 ALA A CA 1
ATOM 601 C C . ALA A 1 83 ? 3.768 9.830 5.623 1.00 93.31 83 ALA A C 1
ATOM 603 O O . ALA A 1 83 ? 3.064 9.880 6.636 1.00 93.31 83 ALA A O 1
ATOM 604 N N . ALA A 1 84 ? 3.442 10.486 4.505 1.00 93.44 84 ALA A N 1
ATOM 605 C CA . ALA A 1 84 ? 2.238 11.302 4.413 1.00 93.44 84 ALA A CA 1
ATOM 606 C C . ALA A 1 84 ? 0.967 10.451 4.485 1.00 93.44 84 ALA A C 1
ATOM 608 O O . ALA A 1 84 ? 0.005 10.874 5.125 1.00 93.44 84 ALA A O 1
ATOM 609 N N . ALA A 1 85 ? 0.965 9.249 3.897 1.00 93.62 85 ALA A N 1
ATOM 610 C CA . ALA A 1 85 ? -0.170 8.334 3.982 1.00 93.62 85 ALA A CA 1
ATOM 611 C C . ALA A 1 85 ? -0.477 7.933 5.433 1.00 93.62 85 ALA A C 1
ATOM 613 O O . ALA A 1 85 ? -1.625 8.036 5.859 1.00 93.62 85 ALA A O 1
ATOM 614 N N . TRP A 1 86 ? 0.535 7.554 6.221 1.00 94.75 86 TRP A N 1
ATOM 615 C CA . TRP A 1 86 ? 0.331 7.198 7.632 1.00 94.75 86 TRP A CA 1
ATOM 616 C C . TRP A 1 86 ? -0.040 8.392 8.505 1.00 94.75 86 TRP A C 1
ATOM 618 O O . TRP A 1 86 ? -0.807 8.238 9.455 1.00 94.75 86 TRP A O 1
ATOM 628 N N . ARG A 1 87 ? 0.466 9.589 8.189 1.00 94.38 87 ARG A N 1
ATOM 629 C CA . ARG A 1 87 ? 0.012 10.818 8.847 1.00 94.38 87 ARG A CA 1
ATOM 630 C C . ARG A 1 87 ? -1.474 11.060 8.577 1.00 94.38 87 ARG A C 1
ATOM 632 O O . ARG A 1 87 ? -2.234 11.180 9.529 1.00 94.38 87 ARG A O 1
ATOM 639 N N . ALA A 1 88 ? -1.890 11.041 7.310 1.00 92.19 88 ALA A N 1
ATOM 640 C CA . ALA A 1 88 ? -3.285 11.243 6.923 1.00 92.19 88 ALA A CA 1
ATOM 641 C C . ALA A 1 88 ? -4.215 10.192 7.549 1.00 92.19 88 ALA A C 1
ATOM 643 O O . ALA A 1 88 ? -5.286 10.527 8.041 1.00 92.19 88 ALA A O 1
ATOM 644 N N . LEU A 1 89 ? -3.778 8.930 7.593 1.00 92.50 89 LEU A N 1
ATOM 645 C CA . LEU A 1 89 ? -4.521 7.837 8.216 1.00 92.50 89 LEU A CA 1
ATOM 646 C C . LEU A 1 89 ? -4.777 8.081 9.714 1.00 92.50 89 LEU A C 1
ATOM 648 O O . LEU A 1 89 ? -5.858 7.780 10.210 1.00 92.50 89 LEU A O 1
ATOM 652 N N . ARG A 1 90 ? -3.803 8.650 10.435 1.00 93.19 90 ARG A N 1
ATOM 653 C CA . ARG A 1 90 ? -3.922 8.970 11.870 1.00 93.19 90 ARG A CA 1
ATOM 654 C C . ARG A 1 90 ? -4.743 10.228 12.152 1.00 93.19 90 ARG A C 1
ATOM 656 O O . ARG A 1 90 ? -5.222 10.385 13.270 1.00 93.19 90 ARG A O 1
ATOM 663 N N . GLU A 1 91 ? -4.884 11.107 11.166 1.00 92.44 91 GLU A N 1
ATOM 664 C CA . GLU A 1 91 ? -5.678 12.338 11.245 1.00 92.44 91 GLU A CA 1
ATOM 665 C C . GLU A 1 91 ? -7.160 12.116 10.896 1.00 92.44 91 GLU A C 1
ATOM 667 O O . GLU A 1 91 ? -7.964 13.038 11.044 1.00 92.44 91 GLU A O 1
ATOM 672 N N . LEU A 1 92 ? -7.544 10.911 10.449 1.00 85.19 92 LEU A N 1
ATOM 673 C CA . LEU A 1 92 ? -8.937 10.600 10.136 1.00 85.19 92 LEU A CA 1
ATOM 674 C C . LEU A 1 92 ? -9.840 10.789 11.371 1.00 85.19 92 LEU A C 1
ATOM 676 O O . LEU A 1 92 ? -9.495 10.329 12.465 1.00 85.19 92 LEU A O 1
ATOM 680 N N . PRO A 1 93 ? -11.006 11.443 11.208 1.00 74.81 93 PRO A N 1
ATOM 681 C CA . PRO A 1 93 ? -11.954 11.614 12.297 1.00 74.81 93 PRO A CA 1
ATOM 682 C C . PRO A 1 93 ? -12.468 10.250 12.767 1.00 74.81 93 PRO A C 1
ATOM 684 O O . PRO A 1 93 ? -12.839 9.399 11.956 1.00 74.81 93 PRO A O 1
ATOM 687 N N . ARG A 1 94 ? -12.462 10.064 14.089 1.00 63.59 94 ARG A N 1
ATOM 688 C CA . ARG A 1 94 ? -12.989 8.881 14.777 1.00 63.59 94 ARG A CA 1
ATOM 689 C C . ARG A 1 94 ? -14.474 9.039 15.067 1.00 63.59 94 ARG A C 1
ATOM 691 O O . ARG A 1 94 ? -14.898 10.170 15.371 1.00 63.59 94 ARG A O 1
#

Foldseek 3Di:
DAQVCLVCVVVVFDWDDDPPDIDGPPADPVRVLVVLVVQLPDDFDDLLVSLLPDPDQDDDPCLVVDDSSVSSVVSSVPHYDRPVVSVVSNVDDD

Organism: NCBI:txid487172

Solvent-accessible surface area (backbone atoms only — not comparable to full-atom values): 5706 Å² total; per-residue (Å²): 132,51,48,62,53,47,56,37,42,76,69,77,39,51,65,46,79,56,89,95,45,76,44,58,63,96,55,52,76,68,56,50,48,53,52,49,52,54,52,48,75,44,80,79,74,61,51,48,66,53,29,64,74,49,89,82,62,73,81,56,92,64,45,81,77,45,54,70,72,56,34,18,44,55,38,14,75,77,61,44,54,55,68,62,41,49,51,53,54,61,67,54,89,128

pLDDT: mean 91.22, std 4.68, range [63.59, 95.0]

Sequence (94 aa):
MNTIALSLLAQDVAVERQGIGLLLVGVGAGEARDLLEKMAAGPPPDAGELARLVPDKRVEKDDGYLGESLLSLAYAARSLDVAAAWRALRELPR